Protein AF-A0A929UUH3-F1 (afdb_monomer_lite)

pLDDT: mean 73.48, std 19.22, range [35.75, 92.81]

Sequence (120 aa):
MGSSSTRKPNDISRINKPASPKTNTGLAGGVGGGPNTPPDINNLCPVRFRVKLTRDNLTAGTKLVLDETTRVLTTPSGENVGKVTAQTIRSLELCTKLGVTYPAITVVVNQGICYAEFSQ

Structure (mmCIF, N/CA/C/O backbone):
data_AF-A0A929UUH3-F1
#
_entry.id   AF-A0A929UUH3-F1
#
loop_
_atom_site.group_PDB
_atom_site.id
_atom_site.type_symbol
_atom_site.label_atom_id
_atom_site.label_alt_id
_atom_site.label_comp_id
_atom_site.label_asym_id
_atom_site.label_entity_id
_atom_site.label_seq_id
_atom_site.pdbx_PDB_ins_code
_atom_site.Cartn_x
_atom_site.Cartn_y
_atom_site.Cartn_z
_atom_site.occupancy
_atom_site.B_iso_or_equiv
_atom_site.auth_seq_id
_atom_site.auth_comp_id
_atom_site.auth_asym_id
_atom_site.auth_atom_id
_atom_site.pdbx_PDB_model_num
ATOM 1 N N . MET A 1 1 ? 38.042 -75.992 10.764 1.00 41.03 1 MET A N 1
ATOM 2 C CA . MET A 1 1 ? 39.215 -75.202 10.330 1.00 41.03 1 MET A CA 1
ATOM 3 C C . MET A 1 1 ? 38.667 -74.068 9.466 1.00 41.03 1 MET A C 1
ATOM 5 O O . MET A 1 1 ? 38.249 -74.342 8.360 1.00 41.03 1 MET A O 1
ATOM 9 N N . GLY A 1 2 ? 38.394 -72.849 9.926 1.00 43.81 2 GLY A N 1
ATOM 10 C CA . GLY A 1 2 ? 39.111 -72.036 10.898 1.00 43.81 2 GLY A CA 1
ATOM 11 C C . GLY A 1 2 ? 40.120 -71.156 10.164 1.00 43.81 2 GLY A C 1
ATOM 12 O O . GLY A 1 2 ? 41.266 -71.566 10.047 1.00 43.81 2 GLY A O 1
ATOM 13 N N . SER A 1 3 ? 39.697 -69.990 9.662 1.00 40.81 3 SER A N 1
ATOM 14 C CA . SER A 1 3 ? 40.530 -68.778 9.630 1.00 40.81 3 SER A CA 1
ATOM 15 C C . SER A 1 3 ? 39.712 -67.545 9.254 1.00 40.81 3 SER A C 1
ATOM 17 O O . SER A 1 3 ? 39.141 -67.428 8.174 1.00 40.81 3 SER A O 1
ATOM 19 N N . SER A 1 4 ? 39.674 -66.652 10.234 1.00 48.78 4 SER A N 1
ATOM 20 C CA . SER A 1 4 ? 39.224 -65.272 10.194 1.00 48.78 4 SER A CA 1
ATOM 21 C C . SER A 1 4 ? 40.197 -64.446 9.344 1.00 48.78 4 SER A C 1
ATOM 23 O O . SER A 1 4 ? 41.406 -64.640 9.456 1.00 48.78 4 SER A O 1
ATOM 25 N N . SER A 1 5 ? 39.704 -63.510 8.528 1.00 54.38 5 SER A N 1
ATOM 26 C CA . SER A 1 5 ? 40.541 -62.427 8.001 1.00 54.38 5 SER A CA 1
ATOM 27 C C . SER A 1 5 ? 39.781 -61.103 8.017 1.00 54.38 5 SER A C 1
ATOM 29 O O . SER A 1 5 ? 38.656 -60.965 7.539 1.00 54.38 5 SER A O 1
ATOM 31 N N . THR A 1 6 ? 40.424 -60.162 8.686 1.00 49.25 6 THR A N 1
ATOM 32 C CA . THR A 1 6 ? 39.993 -58.867 9.202 1.00 49.25 6 THR A CA 1
ATOM 33 C C . THR A 1 6 ? 39.620 -57.863 8.109 1.00 49.25 6 THR A C 1
ATOM 35 O O . THR A 1 6 ? 40.460 -57.493 7.288 1.00 49.25 6 THR A O 1
ATOM 38 N N . ARG A 1 7 ? 38.388 -57.333 8.145 1.00 50.16 7 ARG A N 1
ATOM 39 C CA . ARG A 1 7 ? 38.019 -56.113 7.405 1.00 50.16 7 ARG A CA 1
ATOM 40 C C . ARG A 1 7 ? 38.723 -54.909 8.039 1.00 50.16 7 ARG A C 1
A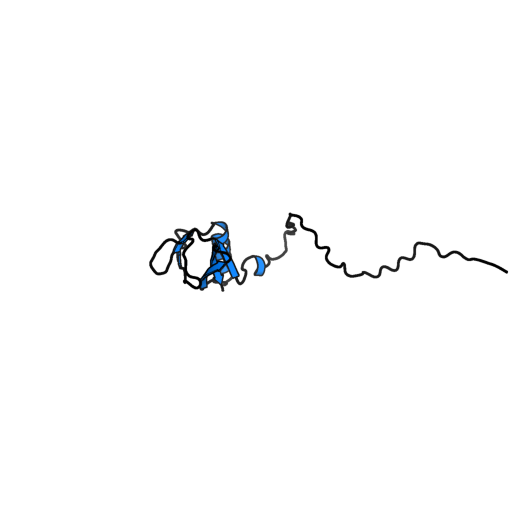TOM 42 O O . ARG A 1 7 ? 38.589 -54.678 9.238 1.00 50.16 7 ARG A O 1
ATOM 49 N N . LYS A 1 8 ? 39.472 -54.148 7.236 1.00 52.06 8 LYS A N 1
ATOM 50 C CA . LYS A 1 8 ? 40.047 -52.858 7.647 1.00 52.06 8 LYS A CA 1
ATOM 51 C C . LYS A 1 8 ? 38.912 -51.849 7.922 1.00 52.06 8 LYS A C 1
ATOM 53 O O . LYS A 1 8 ? 37.952 -51.842 7.154 1.00 52.06 8 LYS A O 1
ATOM 58 N N . PRO A 1 9 ? 38.993 -50.976 8.944 1.00 49.78 9 PRO A N 1
ATOM 59 C CA . PRO A 1 9 ? 37.834 -50.198 9.399 1.00 49.78 9 PRO A CA 1
ATOM 60 C C . PRO A 1 9 ? 37.552 -48.900 8.624 1.00 49.78 9 PRO A C 1
ATOM 62 O O . PRO A 1 9 ? 36.708 -48.131 9.067 1.00 49.78 9 PRO A O 1
ATOM 65 N N . ASN A 1 10 ? 38.250 -48.606 7.519 1.00 52.62 10 ASN A N 1
ATOM 66 C CA . ASN A 1 10 ? 38.318 -47.229 7.005 1.00 52.62 10 ASN A CA 1
ATOM 67 C C . ASN A 1 10 ? 37.924 -47.015 5.539 1.00 52.62 10 ASN A C 1
ATOM 69 O O . ASN A 1 10 ? 38.203 -45.951 4.992 1.00 52.62 10 ASN A O 1
ATOM 73 N N . ASP A 1 11 ? 37.235 -47.967 4.911 1.00 44.88 11 ASP A N 1
ATOM 74 C CA . ASP A 1 11 ? 36.646 -47.743 3.587 1.00 44.88 11 ASP A CA 1
ATOM 75 C C . ASP A 1 11 ? 35.238 -47.146 3.738 1.00 44.88 11 ASP A C 1
ATOM 77 O O . ASP A 1 11 ? 34.213 -47.808 3.576 1.00 44.88 11 ASP A O 1
ATOM 81 N N . ILE A 1 12 ? 35.178 -45.882 4.169 1.00 51.62 12 ILE A N 1
ATOM 82 C CA . ILE A 1 12 ? 33.929 -45.118 4.140 1.00 51.62 12 ILE A CA 1
ATOM 83 C C . ILE A 1 12 ? 33.752 -44.641 2.703 1.00 51.62 12 ILE A C 1
ATOM 85 O O . ILE A 1 12 ? 34.238 -43.577 2.315 1.00 51.62 12 ILE A O 1
ATOM 89 N N . SER A 1 13 ? 33.024 -45.425 1.911 1.00 51.75 13 SER A N 1
ATOM 90 C CA . SER A 1 13 ? 32.440 -44.952 0.661 1.00 51.75 13 SER A CA 1
ATOM 91 C C . SER A 1 13 ? 31.571 -43.731 0.996 1.00 51.75 13 SER A C 1
ATOM 93 O O . SER A 1 13 ? 30.506 -43.864 1.601 1.00 51.75 13 SER A O 1
ATOM 95 N N . ARG A 1 14 ? 32.044 -42.516 0.680 1.00 50.84 14 ARG A N 1
ATOM 96 C CA . ARG A 1 14 ? 31.285 -41.270 0.873 1.00 50.84 14 ARG A CA 1
ATOM 97 C C . ARG A 1 14 ? 30.104 -41.238 -0.096 1.00 50.84 14 ARG A C 1
ATOM 99 O O . ARG A 1 14 ? 30.151 -40.605 -1.145 1.00 50.84 14 ARG A O 1
ATOM 106 N N . ILE A 1 15 ? 29.020 -41.903 0.279 1.00 53.12 15 ILE A N 1
ATOM 107 C CA . ILE A 1 15 ? 27.699 -41.610 -0.260 1.00 53.12 15 ILE A CA 1
ATOM 108 C C . ILE A 1 15 ? 27.278 -40.300 0.408 1.00 53.12 15 ILE A C 1
ATOM 110 O O . ILE A 1 15 ? 26.948 -40.283 1.595 1.00 53.12 15 ILE A O 1
ATOM 114 N N . ASN A 1 16 ? 27.345 -39.188 -0.328 1.00 49.22 16 ASN A N 1
ATOM 115 C CA . ASN A 1 16 ? 26.794 -37.906 0.109 1.00 49.22 16 ASN A CA 1
ATOM 116 C C . ASN A 1 16 ? 25.273 -38.053 0.250 1.00 49.22 16 ASN A C 1
ATOM 118 O O . ASN A 1 16 ? 24.514 -37.815 -0.686 1.00 49.22 16 ASN A O 1
ATOM 122 N N . LYS A 1 17 ? 24.824 -38.487 1.429 1.00 52.03 17 LYS A N 1
ATOM 123 C CA . LYS A 1 17 ? 23.418 -38.453 1.813 1.00 52.03 17 LYS A CA 1
ATOM 124 C C . LYS A 1 17 ? 22.999 -36.978 1.895 1.00 52.03 17 LYS A C 1
ATOM 126 O O . LYS A 1 17 ? 23.653 -36.230 2.625 1.00 52.03 17 LYS A O 1
ATOM 131 N N . PRO A 1 18 ? 21.940 -36.536 1.194 1.00 45.75 18 PRO A N 1
ATOM 132 C CA . PRO A 1 18 ? 21.416 -35.194 1.389 1.00 45.75 18 PRO A CA 1
ATOM 133 C C . PRO A 1 18 ? 20.975 -35.057 2.849 1.00 45.75 18 PRO A C 1
ATOM 135 O O . PRO A 1 18 ? 20.238 -35.895 3.378 1.00 45.75 18 PRO A O 1
ATOM 138 N N . ALA A 1 19 ? 21.503 -34.039 3.524 1.00 51.06 19 ALA A N 1
ATOM 139 C CA . ALA A 1 19 ? 21.178 -33.762 4.909 1.00 51.06 19 ALA A CA 1
ATOM 140 C C . ALA A 1 19 ? 19.693 -33.389 5.006 1.00 51.06 19 ALA A C 1
ATOM 142 O O . ALA A 1 19 ? 19.253 -32.374 4.473 1.00 51.06 19 ALA A O 1
ATOM 143 N N . SER A 1 20 ? 18.920 -34.223 5.694 1.00 50.47 20 SER A N 1
ATOM 144 C CA . SER A 1 20 ? 17.588 -33.875 6.182 1.00 50.47 20 SER A CA 1
ATOM 145 C C . SER A 1 20 ? 17.684 -32.606 7.042 1.00 50.47 20 SER A C 1
ATOM 147 O O . SER A 1 20 ? 18.541 -32.570 7.935 1.00 50.47 20 SER A O 1
ATOM 149 N N . PRO A 1 21 ? 16.846 -31.578 6.816 1.00 43.97 21 PRO A N 1
ATOM 150 C CA . PRO A 1 21 ? 16.924 -30.345 7.583 1.00 43.97 21 PRO A CA 1
ATOM 151 C C . PRO A 1 21 ? 16.560 -30.635 9.041 1.00 43.97 21 PRO A C 1
ATOM 153 O O . PRO A 1 21 ? 15.454 -31.074 9.353 1.00 43.97 21 PRO A O 1
ATOM 156 N N . LYS A 1 22 ? 17.521 -30.411 9.942 1.00 42.38 22 LYS A N 1
ATOM 157 C CA . LYS A 1 22 ? 17.266 -30.358 11.380 1.00 42.38 22 LYS A CA 1
ATOM 158 C C . LYS A 1 22 ? 16.459 -29.098 11.667 1.00 42.38 22 LYS A C 1
ATOM 160 O O . LYS A 1 22 ? 16.984 -27.991 11.592 1.00 42.38 22 LYS A O 1
ATOM 165 N N . THR A 1 23 ? 15.202 -29.281 12.040 1.00 48.19 23 THR A N 1
ATOM 166 C CA . THR A 1 23 ? 14.444 -28.302 12.813 1.00 48.19 23 THR A CA 1
ATOM 167 C C . THR A 1 23 ? 15.174 -28.081 14.133 1.00 48.19 23 THR A C 1
ATOM 169 O O . THR A 1 23 ? 15.254 -29.004 14.935 1.00 48.19 23 THR A O 1
ATOM 172 N N . ASN A 1 24 ? 15.742 -26.891 14.333 1.00 38.97 24 ASN A N 1
ATOM 173 C CA . ASN A 1 24 ? 16.029 -26.326 15.648 1.00 38.97 24 ASN A CA 1
ATOM 174 C C . ASN A 1 24 ? 16.091 -24.799 15.541 1.00 38.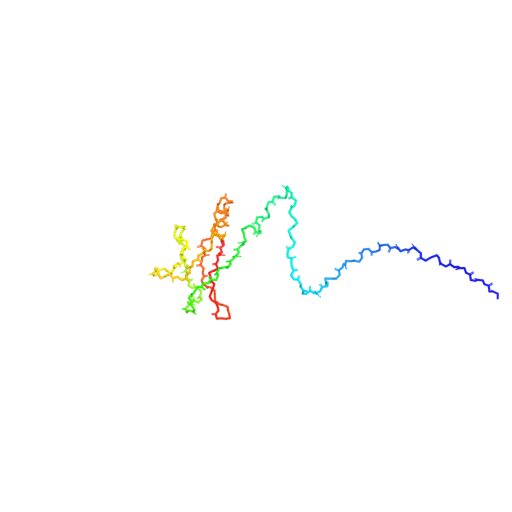97 24 ASN A C 1
ATOM 176 O O . ASN A 1 24 ? 17.003 -24.219 14.960 1.00 38.97 24 ASN A O 1
ATOM 180 N N . THR A 1 25 ? 15.050 -24.198 16.101 1.00 48.72 25 THR A N 1
ATOM 181 C CA . THR A 1 25 ? 14.969 -22.901 16.769 1.00 48.72 25 THR A CA 1
ATOM 182 C C . THR A 1 25 ? 16.331 -22.307 17.145 1.00 48.72 25 THR A C 1
ATOM 184 O O . THR A 1 25 ? 17.071 -22.900 17.926 1.00 48.72 25 THR A O 1
ATOM 187 N N . GLY A 1 26 ? 16.640 -21.108 16.649 1.00 35.94 26 GLY A N 1
ATOM 188 C CA . GLY A 1 26 ? 17.818 -20.365 17.094 1.00 35.94 26 GLY A CA 1
ATOM 189 C C . GLY A 1 26 ? 18.199 -19.226 16.160 1.00 35.94 26 GLY A C 1
ATOM 190 O O . GLY A 1 26 ? 18.648 -19.451 15.045 1.00 35.94 26 GLY A O 1
ATOM 191 N N . LEU A 1 27 ? 17.993 -18.005 16.645 1.00 45.78 27 LEU A N 1
ATOM 192 C CA . LEU A 1 27 ? 18.462 -16.733 16.107 1.00 45.78 27 LEU A CA 1
ATOM 193 C C . LEU A 1 27 ? 19.845 -16.776 15.429 1.00 45.78 27 LEU A C 1
ATOM 195 O O . LEU A 1 27 ? 20.801 -17.256 16.028 1.00 45.78 27 LEU A O 1
ATOM 199 N N . ALA A 1 28 ? 19.918 -16.158 14.243 1.00 41.56 28 ALA A N 1
ATOM 200 C CA . ALA A 1 28 ? 21.013 -15.349 13.673 1.00 41.56 28 ALA A CA 1
ATOM 201 C C . ALA A 1 28 ? 21.082 -15.584 12.154 1.00 41.56 28 ALA A C 1
ATOM 203 O O . ALA A 1 28 ? 21.771 -16.478 11.669 1.00 41.56 28 ALA A O 1
ATOM 204 N N . GLY A 1 29 ? 20.329 -14.783 11.392 1.0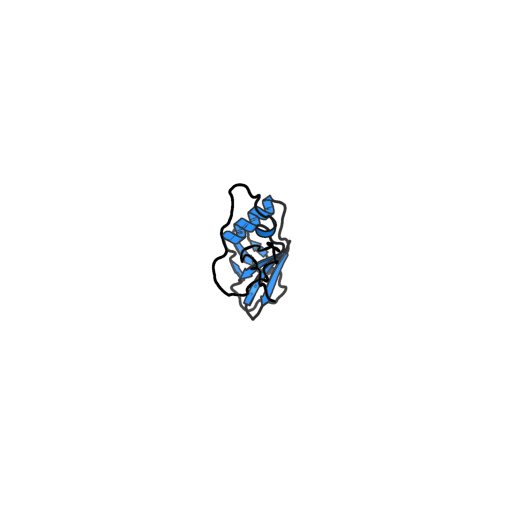0 39.56 29 GLY A N 1
ATOM 205 C CA . GLY A 1 29 ? 20.419 -14.766 9.932 1.00 39.56 29 GLY A CA 1
ATOM 206 C C . GLY A 1 29 ? 21.815 -14.321 9.502 1.00 39.56 29 GLY A C 1
ATOM 207 O O . GLY A 1 29 ? 22.218 -13.191 9.772 1.00 39.56 29 GLY A O 1
ATOM 208 N N . GLY A 1 30 ? 22.552 -15.240 8.881 1.00 35.75 30 GLY A N 1
ATOM 209 C CA . GLY A 1 30 ? 23.921 -15.047 8.430 1.00 35.75 30 GLY A CA 1
ATOM 210 C C . GLY A 1 30 ? 24.049 -13.934 7.395 1.00 35.75 30 GLY A C 1
ATOM 211 O O . GLY A 1 30 ? 23.449 -13.976 6.324 1.00 35.75 30 GLY A O 1
ATOM 212 N N . VAL A 1 31 ? 24.900 -12.964 7.715 1.00 46.09 31 VAL A N 1
ATOM 213 C CA . VAL A 1 31 ? 25.478 -12.021 6.759 1.00 46.09 31 VAL A CA 1
ATOM 214 C C . VAL A 1 31 ? 26.598 -12.762 6.030 1.00 46.09 31 VAL A C 1
ATOM 216 O O . VAL A 1 31 ? 27.717 -12.860 6.521 1.00 46.09 31 VAL A O 1
ATOM 219 N N . GLY A 1 32 ? 26.272 -13.347 4.882 1.00 40.09 32 GLY A N 1
ATOM 220 C CA . GLY A 1 32 ? 27.220 -14.006 3.983 1.00 40.09 32 GLY A CA 1
ATOM 221 C C . GLY A 1 32 ? 27.246 -13.319 2.622 1.00 40.09 32 GLY A C 1
ATOM 222 O O . GLY A 1 32 ? 26.920 -13.944 1.621 1.00 40.09 32 GLY A O 1
ATOM 223 N N . GLY A 1 33 ? 27.558 -12.021 2.589 1.00 36.78 33 GLY A N 1
ATOM 224 C CA . GLY A 1 33 ? 27.696 -11.255 1.350 1.00 36.78 33 GLY A CA 1
ATOM 225 C C . GLY A 1 33 ? 29.160 -11.139 0.941 1.00 36.78 33 GLY A C 1
ATOM 226 O O . GLY A 1 33 ? 29.899 -10.349 1.523 1.00 36.78 33 GLY A O 1
ATOM 227 N N . GLY A 1 34 ? 29.583 -11.918 -0.055 1.00 38.72 34 GLY A N 1
ATOM 228 C CA . GLY A 1 34 ? 30.824 -11.642 -0.777 1.00 38.72 34 GLY A CA 1
ATOM 229 C C . GLY A 1 34 ? 30.690 -10.344 -1.596 1.00 38.72 34 GLY A C 1
ATOM 230 O O . GLY A 1 34 ? 29.586 -10.015 -2.031 1.00 38.72 34 GLY A O 1
ATOM 231 N N . PRO A 1 35 ? 31.784 -9.605 -1.851 1.00 54.38 35 PRO A N 1
ATOM 232 C CA . PRO A 1 35 ? 31.732 -8.250 -2.413 1.00 54.38 35 PRO A CA 1
ATOM 233 C C . PRO A 1 35 ? 31.247 -8.137 -3.874 1.00 54.38 35 PRO A C 1
ATOM 235 O O . PRO A 1 35 ? 31.137 -7.025 -4.371 1.00 54.38 35 PRO A O 1
ATOM 238 N N . ASN A 1 36 ? 30.934 -9.247 -4.559 1.00 50.66 36 ASN A N 1
ATOM 239 C CA . ASN A 1 36 ? 30.630 -9.266 -5.999 1.00 50.66 36 ASN A CA 1
ATOM 240 C C . ASN A 1 36 ? 29.350 -10.028 -6.386 1.00 50.66 36 ASN A C 1
ATOM 242 O O . ASN A 1 36 ? 29.116 -10.259 -7.571 1.00 50.66 36 ASN A O 1
ATOM 246 N N . THR A 1 37 ? 28.516 -10.449 -5.434 1.00 52.12 37 THR A N 1
ATOM 247 C CA . THR A 1 37 ? 27.197 -10.997 -5.788 1.00 52.12 37 THR A CA 1
ATOM 248 C C . THR A 1 37 ? 26.275 -9.843 -6.184 1.00 52.12 37 THR A C 1
ATOM 250 O O . THR A 1 37 ? 26.059 -8.965 -5.342 1.00 52.12 37 THR A O 1
ATOM 253 N N . PRO A 1 38 ? 25.740 -9.804 -7.425 1.00 57.94 38 PRO A N 1
ATOM 254 C CA . PRO A 1 38 ? 24.722 -8.826 -7.780 1.00 57.94 38 PRO A CA 1
ATOM 255 C C . PRO A 1 38 ? 23.589 -8.946 -6.762 1.00 57.94 38 PRO A C 1
ATOM 257 O O . PRO A 1 38 ? 23.240 -10.066 -6.369 1.00 57.94 38 PRO A O 1
ATOM 260 N N . PRO A 1 39 ? 23.072 -7.818 -6.259 1.00 58.03 39 PRO A N 1
ATOM 261 C CA . PRO A 1 39 ? 22.097 -7.872 -5.198 1.00 58.03 39 PRO A CA 1
ATOM 262 C C . PRO A 1 39 ? 20.877 -8.632 -5.711 1.00 58.03 39 PRO A C 1
ATOM 264 O O . PRO A 1 39 ? 20.384 -8.363 -6.806 1.00 58.03 39 PRO A O 1
ATOM 267 N N . ASP A 1 40 ? 20.431 -9.617 -4.940 1.00 67.62 40 ASP A N 1
ATOM 268 C CA . ASP A 1 40 ? 19.273 -10.418 -5.304 1.00 67.62 40 ASP A CA 1
ATOM 269 C C . ASP A 1 40 ? 18.049 -9.500 -5.358 1.00 67.62 40 ASP A C 1
ATOM 271 O O . ASP A 1 40 ? 17.525 -9.067 -4.329 1.00 67.62 40 ASP A O 1
ATOM 275 N N . ILE A 1 41 ? 17.633 -9.156 -6.579 1.00 64.69 41 ILE A N 1
ATOM 276 C CA . ILE A 1 41 ? 16.541 -8.217 -6.844 1.00 64.69 41 ILE A CA 1
ATOM 277 C C . ILE A 1 41 ? 15.253 -8.709 -6.180 1.00 64.69 41 ILE A C 1
ATOM 279 O O . ILE A 1 41 ? 14.476 -7.885 -5.719 1.00 64.69 41 ILE A O 1
ATOM 283 N N . ASN A 1 42 ? 15.056 -10.023 -6.027 1.00 65.12 42 ASN A N 1
ATOM 284 C CA . ASN A 1 42 ? 13.876 -10.568 -5.349 1.00 65.12 42 ASN A CA 1
ATOM 285 C C . ASN A 1 42 ? 13.891 -10.301 -3.838 1.00 65.12 42 ASN A C 1
ATOM 287 O O . ASN A 1 42 ? 12.835 -10.181 -3.221 1.00 65.12 42 ASN A O 1
ATOM 291 N N . ASN A 1 43 ? 15.080 -10.189 -3.242 1.00 69.94 43 ASN A N 1
ATOM 292 C CA . ASN A 1 43 ? 15.249 -9.806 -1.843 1.00 69.94 43 ASN A CA 1
ATOM 293 C C . ASN A 1 43 ? 15.225 -8.282 -1.652 1.00 69.94 43 ASN A C 1
ATOM 295 O O . ASN A 1 43 ? 14.795 -7.804 -0.604 1.00 69.94 43 ASN A O 1
ATOM 299 N N . LEU A 1 44 ? 15.669 -7.510 -2.649 1.00 76.00 44 LEU A N 1
ATOM 300 C CA . LEU A 1 44 ? 15.598 -6.045 -2.619 1.00 76.00 44 LEU A CA 1
ATOM 301 C C . LEU A 1 44 ? 14.187 -5.510 -2.890 1.00 76.00 44 LEU A C 1
ATOM 303 O O . LEU A 1 44 ? 13.747 -4.570 -2.230 1.00 76.00 44 LEU A O 1
ATOM 307 N N . CYS A 1 45 ? 13.511 -6.108 -3.868 1.00 84.50 45 CYS A N 1
ATOM 308 C CA . CYS A 1 45 ? 12.225 -5.709 -4.424 1.00 84.50 45 CYS A CA 1
ATOM 309 C C . CYS A 1 45 ? 11.270 -6.901 -4.423 1.00 84.50 45 CYS A C 1
ATOM 311 O O . CYS A 1 45 ? 10.960 -7.461 -5.477 1.00 84.50 45 CYS A O 1
ATOM 313 N N . PRO A 1 46 ? 10.842 -7.340 -3.231 1.00 83.56 46 PRO A N 1
ATOM 314 C CA . PRO A 1 46 ? 9.936 -8.466 -3.118 1.00 83.56 46 PRO A CA 1
ATOM 315 C C . PRO A 1 46 ? 8.581 -8.120 -3.734 1.00 83.56 46 PRO A C 1
ATOM 317 O O . PRO A 1 46 ? 8.059 -7.033 -3.518 1.00 83.56 46 PRO A O 1
ATOM 320 N N . VAL A 1 47 ? 7.956 -9.093 -4.404 1.00 85.31 47 VAL A N 1
ATOM 321 C CA . VAL A 1 47 ? 6.622 -8.947 -5.025 1.00 85.31 47 VAL A CA 1
ATOM 322 C C . VAL A 1 47 ? 5.589 -8.385 -4.045 1.00 85.31 47 VAL A C 1
ATOM 324 O O . VAL A 1 47 ? 4.691 -7.644 -4.445 1.00 85.31 47 VAL A O 1
ATOM 327 N N . ARG A 1 48 ? 5.710 -8.747 -2.759 1.00 86.75 48 ARG A N 1
ATOM 328 C CA . ARG A 1 48 ? 4.903 -8.191 -1.674 1.00 86.75 48 ARG A CA 1
ATOM 329 C C . ARG A 1 48 ? 5.731 -7.967 -0.426 1.00 86.75 48 ARG A C 1
ATOM 331 O O . ARG A 1 48 ? 6.505 -8.834 -0.024 1.00 86.75 48 ARG A O 1
ATOM 338 N N . PHE A 1 49 ? 5.486 -6.854 0.250 1.00 87.62 49 PHE A N 1
ATOM 339 C CA . PHE A 1 49 ? 5.994 -6.630 1.599 1.00 87.62 49 PHE A CA 1
ATOM 340 C C . PHE A 1 49 ? 4.986 -5.853 2.444 1.00 87.62 49 PHE A C 1
ATOM 342 O O . PHE A 1 49 ? 4.076 -5.203 1.927 1.00 87.62 49 PHE A O 1
ATOM 349 N N . ARG A 1 50 ? 5.127 -5.958 3.769 1.00 89.88 50 ARG A N 1
ATOM 350 C CA . ARG A 1 50 ? 4.157 -5.428 4.733 1.00 89.88 50 ARG A CA 1
ATOM 351 C C . ARG A 1 50 ? 4.790 -4.425 5.679 1.00 89.88 50 ARG A C 1
ATOM 353 O O . ARG A 1 50 ? 5.886 -4.647 6.188 1.00 89.88 50 ARG A O 1
ATOM 360 N N . VAL A 1 51 ? 4.047 -3.366 5.976 1.00 89.19 51 VAL A N 1
ATOM 361 C CA . VAL A 1 51 ? 4.385 -2.372 6.999 1.00 89.19 51 VAL A CA 1
ATOM 362 C C . VAL A 1 51 ? 3.270 -2.349 8.032 1.00 89.19 51 VAL A C 1
ATOM 364 O O . VAL A 1 51 ?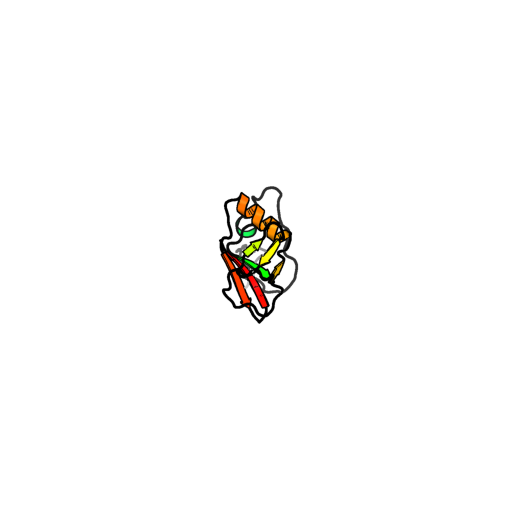 2.099 -2.269 7.676 1.00 89.19 51 VAL A O 1
ATOM 367 N N . LYS A 1 52 ? 3.610 -2.443 9.317 1.00 89.31 52 LYS A N 1
ATOM 368 C CA . LYS A 1 52 ? 2.616 -2.398 10.395 1.00 89.31 52 LYS A CA 1
ATOM 369 C C . LYS A 1 52 ? 1.972 -1.008 10.470 1.00 89.31 52 LYS A C 1
ATOM 371 O O . LYS A 1 52 ? 2.678 -0.003 10.422 1.00 89.31 52 LYS A O 1
ATOM 376 N N . LEU A 1 53 ? 0.650 -0.964 10.603 1.00 89.44 53 LEU A N 1
ATOM 377 C CA . LEU A 1 53 ? -0.124 0.267 10.768 1.00 89.44 53 LEU A CA 1
ATOM 378 C C . LEU A 1 53 ? -0.363 0.562 12.251 1.00 89.44 53 LEU A C 1
ATOM 380 O O . LEU A 1 53 ? -0.284 -0.330 13.094 1.00 89.44 53 LEU A O 1
ATOM 384 N N . THR A 1 54 ? -0.637 1.826 12.568 1.00 84.56 54 THR A N 1
ATOM 385 C CA . THR A 1 54 ? -0.858 2.286 13.950 1.00 84.56 54 THR A CA 1
ATOM 386 C C . THR A 1 54 ? -2.332 2.361 14.332 1.00 84.56 54 THR A C 1
ATOM 388 O O . THR A 1 54 ? -2.638 2.655 15.480 1.00 84.56 54 THR A O 1
ATOM 391 N N . ARG A 1 55 ? -3.251 2.152 13.383 1.00 77.88 55 ARG A N 1
ATOM 392 C CA . ARG A 1 55 ? -4.694 2.269 13.607 1.00 77.88 55 ARG A CA 1
ATOM 393 C C . ARG A 1 55 ? -5.352 0.894 13.605 1.00 77.88 55 ARG A C 1
ATOM 395 O O . ARG A 1 55 ? -5.293 0.189 12.602 1.00 77.88 55 ARG A O 1
ATOM 402 N N . ASP A 1 56 ? -6.024 0.568 14.705 1.00 67.69 56 ASP A N 1
ATOM 403 C CA . ASP A 1 56 ? -6.538 -0.785 14.966 1.00 67.69 56 ASP A CA 1
ATOM 404 C C . ASP A 1 56 ? -7.901 -1.091 14.314 1.00 67.69 56 ASP A C 1
ATOM 406 O O . ASP A 1 56 ? -8.338 -2.234 14.314 1.00 67.69 56 ASP A O 1
ATOM 410 N N . ASN A 1 57 ? -8.550 -0.105 13.683 1.00 71.81 57 ASN A N 1
ATOM 411 C CA . ASN A 1 57 ? -9.909 -0.242 13.132 1.00 71.81 57 ASN A CA 1
ATOM 412 C C . ASN A 1 57 ? -9.992 0.015 11.621 1.00 71.81 57 ASN A C 1
ATOM 414 O O . ASN A 1 57 ? -10.941 0.636 11.143 1.00 71.81 57 ASN A O 1
ATOM 418 N N . LEU A 1 58 ? -8.984 -0.400 10.856 1.00 83.88 58 LEU A N 1
ATOM 419 C CA . LEU A 1 58 ? -9.046 -0.295 9.399 1.00 83.88 58 LEU A CA 1
ATOM 420 C C . LEU A 1 58 ? -9.704 -1.529 8.793 1.00 83.88 58 LEU A C 1
ATOM 422 O O . LEU A 1 58 ? -9.380 -2.664 9.134 1.00 83.88 58 LEU A O 1
ATOM 426 N N . THR A 1 59 ? -10.598 -1.301 7.836 1.00 87.94 59 THR A N 1
ATOM 427 C CA . THR A 1 59 ? -11.227 -2.382 7.082 1.00 87.94 59 THR A CA 1
ATOM 428 C C . THR A 1 59 ? -10.203 -3.021 6.147 1.00 87.94 59 THR A C 1
ATOM 430 O O . THR A 1 59 ? -9.523 -2.323 5.386 1.00 87.94 59 THR A O 1
ATOM 433 N N . ALA A 1 60 ? -10.098 -4.350 6.171 1.00 89.75 60 ALA A N 1
ATOM 434 C CA . ALA A 1 60 ? -9.279 -5.088 5.214 1.00 89.75 60 ALA A CA 1
ATOM 435 C C . ALA A 1 60 ? -9.685 -4.748 3.766 1.00 89.75 60 ALA A C 1
ATOM 437 O O . ALA A 1 60 ? -10.862 -4.567 3.464 1.00 89.75 60 ALA A O 1
ATOM 438 N N . GLY A 1 61 ? -8.705 -4.641 2.872 1.00 89.50 61 GLY A N 1
ATOM 439 C CA . GLY A 1 61 ? -8.905 -4.250 1.476 1.00 89.50 61 GLY A CA 1
ATOM 440 C C . GLY A 1 61 ? -9.006 -2.740 1.239 1.00 89.50 61 GLY A C 1
ATOM 441 O O . GLY A 1 61 ? -9.038 -2.320 0.083 1.00 89.50 61 GLY A O 1
ATOM 442 N N . THR A 1 62 ? -9.004 -1.909 2.288 1.00 90.88 62 THR A N 1
ATOM 443 C CA . THR A 1 62 ? -8.947 -0.447 2.126 1.00 90.88 62 THR A CA 1
ATOM 444 C C . THR A 1 62 ? -7.684 -0.066 1.360 1.00 90.88 62 THR A C 1
ATOM 446 O O . THR A 1 62 ? -6.582 -0.453 1.749 1.00 90.88 62 THR A O 1
ATOM 449 N N . LYS A 1 63 ? -7.831 0.688 0.268 1.00 92.81 63 LYS A N 1
ATOM 450 C CA . LYS A 1 63 ? -6.692 1.229 -0.482 1.00 92.81 63 LYS A CA 1
ATOM 451 C C . LYS A 1 63 ? -6.069 2.378 0.296 1.00 92.81 63 LYS A C 1
ATOM 453 O O . LYS A 1 63 ? -6.802 3.204 0.829 1.00 92.81 63 LYS A O 1
ATOM 458 N N . LEU A 1 64 ? -4.747 2.436 0.347 1.00 91.62 64 LEU A N 1
ATOM 459 C CA . LEU A 1 64 ? -4.006 3.513 0.993 1.00 91.62 64 LEU A CA 1
ATOM 460 C C . LEU A 1 64 ? -3.205 4.303 -0.036 1.00 91.62 64 LEU A C 1
ATOM 462 O O . LEU A 1 64 ? -2.899 3.808 -1.120 1.00 91.62 64 LEU A O 1
ATOM 466 N N . VAL A 1 65 ? -2.847 5.523 0.340 1.00 91.12 65 VAL A N 1
ATOM 467 C CA . VAL A 1 65 ? -1.954 6.394 -0.418 1.00 91.12 65 VAL A CA 1
ATOM 468 C C . VAL A 1 65 ? -0.715 6.641 0.431 1.00 91.12 65 VAL A C 1
ATOM 470 O O . VAL A 1 65 ? -0.824 6.919 1.624 1.00 91.12 65 VAL A O 1
ATOM 473 N N . LEU A 1 66 ? 0.464 6.503 -0.171 1.00 91.00 66 LEU A N 1
ATOM 474 C CA . LEU A 1 66 ? 1.720 6.907 0.447 1.00 91.00 66 LEU A CA 1
ATOM 475 C C . LEU A 1 66 ? 2.070 8.310 -0.037 1.00 91.00 66 LEU A C 1
ATOM 477 O O . LEU A 1 66 ? 2.270 8.522 -1.228 1.00 91.00 66 LEU A O 1
ATOM 481 N N . ASP A 1 67 ? 2.184 9.250 0.891 1.00 88.38 67 ASP A N 1
ATOM 482 C CA . ASP A 1 67 ? 2.830 10.527 0.615 1.00 88.38 67 ASP A CA 1
ATOM 483 C C . ASP A 1 67 ? 4.349 10.334 0.720 1.00 88.38 67 ASP A C 1
ATOM 485 O O . ASP A 1 67 ? 4.885 10.100 1.806 1.00 88.38 67 ASP A O 1
ATOM 489 N N . GLU A 1 68 ? 5.053 10.408 -0.409 1.00 82.38 68 GLU A N 1
ATOM 490 C CA . GLU A 1 68 ? 6.509 10.221 -0.473 1.00 82.38 68 GLU A CA 1
ATOM 491 C C . GLU A 1 68 ? 7.284 11.313 0.282 1.00 82.38 68 GLU A C 1
ATOM 493 O O . GLU A 1 68 ? 8.371 11.057 0.809 1.00 82.38 68 GLU A O 1
ATOM 498 N N . THR A 1 69 ? 6.705 12.512 0.408 1.00 85.56 69 THR A N 1
ATOM 499 C CA . THR A 1 69 ? 7.332 13.658 1.079 1.00 85.56 69 THR A CA 1
ATOM 500 C C . THR A 1 69 ? 7.270 13.487 2.590 1.00 85.56 69 THR A C 1
ATOM 502 O O . THR A 1 69 ? 8.283 13.576 3.288 1.00 85.56 69 THR A O 1
ATOM 505 N N . THR A 1 70 ? 6.076 13.213 3.116 1.00 87.50 70 THR A N 1
ATOM 506 C CA . THR A 1 70 ? 5.859 13.088 4.567 1.00 87.50 70 THR A CA 1
ATOM 507 C C . THR A 1 70 ? 6.108 11.668 5.086 1.00 87.50 70 THR A C 1
ATOM 509 O O . THR A 1 70 ? 6.315 11.468 6.290 1.00 87.50 70 THR A O 1
ATOM 512 N N . ARG A 1 71 ? 6.169 10.681 4.179 1.00 89.25 71 ARG A N 1
ATOM 513 C CA . ARG A 1 71 ? 6.292 9.233 4.438 1.00 89.25 71 ARG A CA 1
ATOM 514 C C . ARG A 1 71 ? 5.115 8.675 5.232 1.00 89.25 71 ARG A C 1
ATOM 516 O O . ARG A 1 71 ? 5.259 7.689 5.961 1.00 89.25 71 ARG A O 1
ATOM 523 N N . VAL A 1 72 ? 3.967 9.335 5.139 1.00 90.75 72 VAL A N 1
ATOM 524 C CA . VAL A 1 72 ? 2.743 8.970 5.848 1.00 90.75 72 VAL A CA 1
ATOM 525 C C . VAL A 1 72 ? 1.837 8.194 4.904 1.00 90.75 72 VAL A C 1
ATOM 527 O O . VAL A 1 72 ? 1.676 8.547 3.739 1.00 90.75 72 VAL A O 1
ATOM 530 N N . LEU A 1 73 ? 1.259 7.117 5.426 1.00 91.12 73 LEU A N 1
ATOM 531 C CA . LEU A 1 73 ? 0.168 6.407 4.784 1.00 91.12 73 LEU A CA 1
ATOM 532 C C . LEU A 1 73 ? -1.146 7.052 5.204 1.00 91.12 73 LEU A C 1
ATOM 534 O O . LEU A 1 73 ? -1.416 7.198 6.402 1.00 91.12 73 LEU A O 1
ATOM 538 N N . THR A 1 74 ? -1.962 7.386 4.215 1.00 91.75 74 THR A N 1
ATOM 539 C CA . THR A 1 74 ? -3.291 7.958 4.399 1.00 91.75 74 THR A CA 1
ATOM 540 C C . THR A 1 74 ? -4.361 7.104 3.730 1.00 91.75 74 THR A C 1
ATOM 542 O O . THR A 1 74 ? -4.102 6.363 2.779 1.00 91.75 74 THR A O 1
ATOM 545 N N . THR A 1 75 ? -5.587 7.172 4.244 1.00 89.19 75 THR A N 1
ATOM 546 C CA . THR A 1 75 ? -6.764 6.689 3.513 1.00 89.19 75 THR A CA 1
ATOM 547 C C . THR A 1 75 ? -7.068 7.621 2.332 1.00 89.19 75 THR A C 1
ATOM 549 O O . THR A 1 75 ? -6.616 8.768 2.317 1.00 89.19 75 THR A O 1
ATOM 552 N N . PRO A 1 76 ? -7.916 7.211 1.370 1.00 86.25 76 PRO A N 1
ATOM 553 C CA . PRO A 1 76 ? -8.358 8.090 0.287 1.00 86.25 76 PRO A CA 1
ATOM 554 C C . PRO A 1 76 ? -9.164 9.297 0.794 1.00 86.25 76 PRO A C 1
ATOM 556 O O . PRO A 1 76 ? -9.282 10.295 0.095 1.00 86.25 76 PRO A O 1
ATOM 559 N N . SER A 1 77 ? -9.703 9.216 2.017 1.00 86.50 77 SER A N 1
ATOM 560 C CA . SER A 1 77 ? -10.355 10.325 2.721 1.00 86.50 77 SER A CA 1
ATOM 561 C C . SER A 1 77 ? -9.377 11.278 3.427 1.00 86.50 77 SER A C 1
ATOM 563 O O . SER A 1 77 ? -9.818 12.257 4.018 1.00 86.50 77 SER A O 1
ATOM 565 N N . GLY A 1 78 ? -8.066 11.013 3.371 1.00 86.12 78 GLY A N 1
ATOM 566 C CA . GLY A 1 78 ? -7.022 11.857 3.958 1.00 86.12 78 GLY A CA 1
ATOM 567 C C . GLY A 1 78 ? -6.698 11.558 5.423 1.00 86.12 78 GLY A C 1
ATOM 568 O O . GLY A 1 78 ? -5.980 12.326 6.059 1.00 86.12 78 GLY A O 1
ATOM 569 N N . GLU A 1 79 ? -7.197 10.457 5.988 1.00 88.81 79 GLU A N 1
ATOM 570 C CA . GLU A 1 79 ? -6.904 10.109 7.378 1.00 88.81 79 GLU A CA 1
ATOM 571 C C . GLU A 1 79 ? -5.538 9.435 7.501 1.00 88.81 79 GLU A C 1
ATOM 573 O O . GLU A 1 79 ? -5.263 8.447 6.822 1.00 88.81 79 GLU A O 1
ATOM 578 N N . ASN A 1 80 ? -4.705 9.909 8.426 1.00 90.62 80 ASN A N 1
ATOM 579 C CA . ASN A 1 80 ? -3.411 9.297 8.719 1.00 90.62 80 ASN A CA 1
ATOM 580 C C . ASN A 1 80 ? -3.597 7.920 9.376 1.00 90.62 80 ASN A C 1
ATOM 582 O O . ASN A 1 80 ? -4.253 7.798 10.414 1.00 90.62 80 ASN A O 1
ATOM 586 N N . VAL A 1 81 ? -2.989 6.883 8.798 1.00 90.00 81 VAL A N 1
ATOM 587 C CA . VAL A 1 81 ? -3.103 5.493 9.284 1.00 90.00 81 VAL A CA 1
ATOM 588 C C . VAL A 1 81 ? -1.789 4.888 9.763 1.00 90.00 81 VAL A C 1
ATOM 590 O O . VAL A 1 81 ? -1.786 3.863 10.448 1.00 90.00 81 VAL A O 1
ATOM 593 N N . GLY A 1 82 ? -0.669 5.517 9.422 1.00 88.94 82 GLY A N 1
ATOM 594 C CA . GLY A 1 82 ? 0.646 5.096 9.877 1.00 88.94 82 GLY A CA 1
ATOM 595 C C . GLY A 1 82 ? 1.762 5.829 9.153 1.00 88.94 82 GLY A C 1
ATOM 596 O O . GLY A 1 82 ? 1.536 6.520 8.164 1.00 88.94 82 GLY A O 1
ATOM 597 N N . LYS A 1 83 ? 2.986 5.663 9.647 1.00 88.81 83 LYS A N 1
ATOM 598 C CA . LYS A 1 83 ? 4.189 6.213 9.024 1.00 88.81 83 LYS A CA 1
ATOM 599 C C . LYS A 1 83 ? 5.083 5.081 8.547 1.00 88.81 83 LYS A C 1
ATOM 601 O O . LYS A 1 83 ? 5.335 4.129 9.284 1.00 88.81 83 LYS A O 1
ATOM 606 N N . VAL A 1 84 ? 5.579 5.201 7.325 1.00 88.19 84 VAL A N 1
ATOM 607 C CA . VAL A 1 84 ? 6.503 4.239 6.733 1.00 88.19 84 VAL A CA 1
ATOM 608 C C . VAL A 1 84 ? 7.920 4.525 7.226 1.00 88.19 84 VAL A C 1
ATOM 610 O O . VAL A 1 84 ? 8.342 5.678 7.356 1.00 88.19 84 VAL A O 1
ATOM 613 N N . THR A 1 85 ? 8.673 3.469 7.535 1.00 87.94 85 THR A N 1
ATOM 614 C CA . THR A 1 85 ? 10.057 3.620 7.997 1.00 87.94 85 THR A CA 1
ATOM 615 C C . THR A 1 85 ? 10.957 4.148 6.880 1.00 87.94 85 THR A C 1
ATOM 617 O O . THR A 1 85 ? 10.737 3.881 5.699 1.00 87.94 85 THR A O 1
ATOM 620 N N . ALA A 1 86 ? 12.030 4.853 7.246 1.00 87.69 86 ALA A N 1
ATOM 621 C CA . ALA A 1 86 ? 13.014 5.328 6.272 1.00 87.69 86 ALA A CA 1
ATOM 622 C C . ALA A 1 86 ? 13.659 4.179 5.473 1.00 87.69 86 ALA A C 1
ATOM 624 O O . ALA A 1 86 ? 14.017 4.371 4.315 1.00 87.69 86 ALA A O 1
ATOM 625 N N . GLN A 1 87 ? 13.790 2.992 6.075 1.00 85.81 87 GLN A N 1
ATOM 626 C CA . GLN A 1 87 ? 14.312 1.809 5.396 1.00 85.81 87 GLN A CA 1
ATOM 627 C C . GLN A 1 87 ? 13.378 1.361 4.270 1.00 85.81 87 GLN A C 1
ATOM 629 O O . GLN A 1 87 ? 13.832 1.177 3.147 1.00 85.81 87 GLN A O 1
ATOM 634 N N . THR A 1 88 ? 12.078 1.252 4.547 1.00 86.62 88 THR A N 1
ATOM 635 C CA . THR A 1 88 ? 11.082 0.875 3.540 1.00 86.62 88 THR A CA 1
ATOM 636 C C . THR A 1 88 ? 11.026 1.879 2.387 1.00 86.62 88 THR A C 1
ATOM 638 O O . THR A 1 88 ? 10.948 1.468 1.236 1.00 86.62 88 THR A O 1
ATOM 641 N N . ILE A 1 89 ? 11.126 3.183 2.673 1.00 88.44 89 ILE A N 1
ATOM 642 C CA . ILE A 1 89 ? 11.178 4.222 1.629 1.00 88.44 89 ILE A CA 1
ATOM 643 C C . ILE A 1 89 ? 12.417 4.060 0.747 1.00 88.44 89 ILE A C 1
ATOM 645 O O . ILE A 1 89 ? 12.297 4.069 -0.471 1.00 88.44 89 ILE A O 1
ATOM 649 N N . ARG A 1 90 ? 13.596 3.829 1.337 1.00 88.19 90 ARG A N 1
ATOM 650 C CA . ARG A 1 90 ? 14.815 3.564 0.556 1.00 88.19 90 ARG A CA 1
ATOM 651 C C . ARG A 1 90 ? 14.671 2.325 -0.325 1.00 88.19 90 ARG A C 1
ATOM 653 O O . ARG A 1 90 ? 15.128 2.345 -1.461 1.00 88.19 90 ARG A O 1
ATOM 660 N N . SER A 1 91 ? 14.042 1.264 0.180 1.00 86.44 91 SER A N 1
ATOM 661 C CA . SER A 1 91 ? 13.743 0.075 -0.623 1.00 86.44 91 SER A CA 1
ATOM 662 C C . SER A 1 91 ? 12.815 0.411 -1.790 1.00 86.44 91 SER A C 1
ATOM 664 O O . SER A 1 91 ? 13.138 0.064 -2.918 1.00 86.44 91 SER A O 1
ATOM 666 N N . LEU A 1 92 ? 11.724 1.147 -1.552 1.00 87.69 92 LEU A N 1
ATOM 667 C CA . LEU A 1 92 ? 10.815 1.608 -2.606 1.00 87.69 92 LEU A CA 1
ATOM 668 C C . LEU A 1 92 ? 11.548 2.439 -3.670 1.00 87.69 92 LEU A C 1
ATOM 670 O O . LEU A 1 92 ? 11.447 2.130 -4.851 1.00 87.69 92 LEU A O 1
ATOM 674 N N . GLU A 1 93 ? 12.350 3.425 -3.264 1.00 88.75 93 GLU A N 1
ATOM 675 C CA . GLU A 1 93 ? 13.145 4.263 -4.173 1.00 88.75 93 GLU A CA 1
ATOM 676 C C . GLU A 1 93 ? 14.142 3.443 -5.009 1.00 88.75 93 GLU A C 1
ATOM 678 O O . GLU A 1 93 ? 14.308 3.690 -6.206 1.00 88.75 93 GLU A O 1
ATOM 683 N N . LEU A 1 94 ? 14.819 2.466 -4.394 1.00 89.00 94 LEU A N 1
ATOM 684 C CA . LEU A 1 94 ? 15.726 1.556 -5.097 1.00 89.00 94 LEU A CA 1
ATOM 685 C C . LEU A 1 94 ? 14.970 0.703 -6.117 1.00 89.00 94 LEU A C 1
ATOM 687 O O . LEU A 1 94 ? 15.428 0.568 -7.248 1.00 89.00 94 LEU A O 1
ATOM 691 N N . CYS A 1 95 ? 13.803 0.180 -5.749 1.00 87.31 95 CYS A N 1
ATOM 692 C CA . CYS A 1 95 ? 12.972 -0.610 -6.647 1.00 87.31 95 CYS A CA 1
ATOM 693 C C . CYS A 1 95 ? 12.462 0.202 -7.833 1.00 87.31 95 CYS A C 1
ATOM 695 O O . CYS A 1 95 ? 12.581 -0.257 -8.968 1.00 87.31 95 CYS A O 1
ATOM 697 N N . THR A 1 96 ? 12.021 1.440 -7.602 1.00 87.25 96 THR A N 1
ATOM 698 C CA . THR A 1 96 ? 11.599 2.349 -8.674 1.00 87.25 96 THR A CA 1
ATOM 699 C C . THR A 1 96 ? 12.738 2.614 -9.660 1.00 87.25 96 THR A C 1
ATOM 701 O O . THR A 1 96 ? 12.522 2.577 -10.870 1.00 87.25 96 THR A O 1
ATOM 704 N N . LYS A 1 97 ? 13.978 2.793 -9.178 1.00 88.12 97 LYS A N 1
ATOM 705 C CA . LYS A 1 97 ? 15.166 2.945 -10.046 1.00 88.12 97 LYS A CA 1
ATOM 706 C C . LYS A 1 97 ? 15.472 1.702 -10.884 1.00 88.12 97 LYS A C 1
ATOM 708 O O . LYS A 1 97 ? 16.060 1.829 -11.953 1.00 88.12 97 LYS A O 1
ATOM 713 N N . LEU A 1 98 ? 15.082 0.521 -10.410 1.00 85.69 98 LEU A N 1
ATOM 714 C CA . LEU A 1 98 ? 15.211 -0.750 -11.125 1.00 85.69 98 LEU A CA 1
ATOM 715 C C . LEU A 1 98 ? 14.004 -1.050 -12.036 1.00 85.69 98 LEU A C 1
ATOM 717 O O . LEU A 1 98 ? 13.959 -2.113 -12.648 1.00 85.69 98 LEU A O 1
ATOM 721 N N . GLY A 1 99 ? 13.035 -0.133 -12.141 1.00 84.94 99 GLY A N 1
ATOM 722 C CA . GLY A 1 99 ? 11.831 -0.295 -12.962 1.00 84.94 99 GLY A CA 1
ATOM 723 C C . GLY A 1 99 ? 10.695 -1.067 -12.284 1.00 84.94 99 GLY A C 1
ATOM 724 O O . GLY A 1 99 ? 9.706 -1.395 -12.937 1.00 84.94 99 GLY A O 1
ATOM 725 N N . VAL A 1 100 ? 10.807 -1.352 -10.985 1.00 86.00 100 VAL A N 1
ATOM 726 C CA . VAL A 1 100 ? 9.758 -1.996 -10.185 1.00 86.00 100 VAL A CA 1
ATOM 727 C C . VAL A 1 100 ? 8.959 -0.922 -9.458 1.00 86.00 100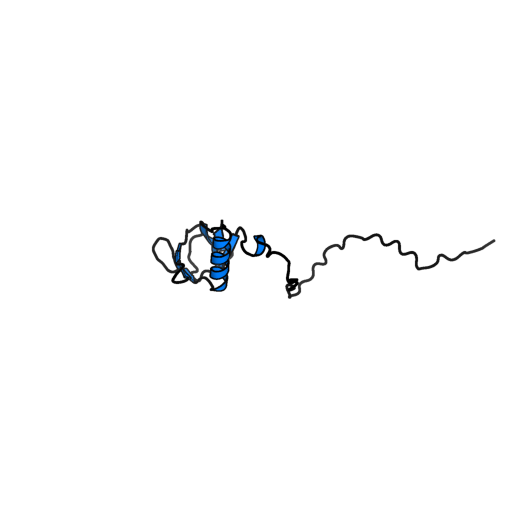 VAL A C 1
ATOM 729 O O . VAL A 1 100 ? 9.513 -0.127 -8.706 1.00 86.00 100 VAL A O 1
ATOM 732 N N . THR A 1 101 ? 7.644 -0.914 -9.648 1.00 86.75 101 THR A N 1
ATOM 733 C CA . THR A 1 101 ? 6.733 0.010 -8.959 1.00 86.75 101 THR A CA 1
ATOM 734 C C . THR A 1 101 ? 5.745 -0.779 -8.116 1.00 86.75 101 THR A C 1
ATOM 736 O O . THR A 1 101 ? 5.481 -1.937 -8.416 1.00 86.75 101 THR A O 1
ATOM 739 N N . TYR A 1 102 ? 5.217 -0.169 -7.056 1.00 87.12 102 TYR A N 1
ATOM 740 C CA . TYR A 1 102 ? 4.225 -0.790 -6.174 1.00 87.12 102 TYR A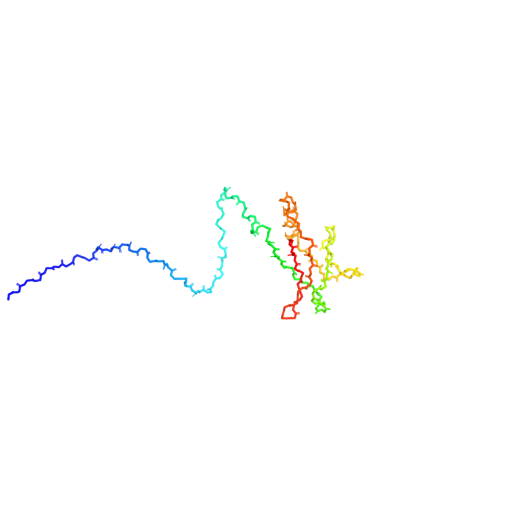 CA 1
ATOM 741 C C . TYR A 1 102 ? 2.914 -0.001 -6.253 1.00 87.12 102 TYR A C 1
ATOM 743 O O . TYR A 1 102 ? 2.646 0.831 -5.382 1.00 87.12 102 TYR A O 1
ATOM 751 N N . PRO A 1 103 ? 2.114 -0.189 -7.319 1.00 84.38 103 PRO A N 1
ATOM 752 C CA . PRO A 1 103 ? 0.903 0.593 -7.556 1.00 84.38 103 PRO A CA 1
ATOM 753 C C . PRO A 1 103 ? -0.217 0.275 -6.560 1.00 84.38 103 PRO A C 1
ATOM 755 O O . PRO A 1 103 ? -1.134 1.077 -6.380 1.00 84.38 103 PRO A O 1
ATOM 758 N N . ALA A 1 104 ? -0.174 -0.898 -5.925 1.00 86.06 104 ALA A N 1
ATOM 759 C CA . ALA A 1 104 ? -1.193 -1.335 -4.987 1.00 86.06 104 ALA A CA 1
ATOM 760 C C . ALA A 1 104 ? -0.669 -1.277 -3.550 1.00 86.06 104 ALA A C 1
ATOM 762 O O . ALA A 1 104 ? 0.241 -2.017 -3.178 1.00 86.06 104 ALA A O 1
ATOM 763 N N . ILE A 1 105 ? -1.303 -0.431 -2.734 1.00 91.38 105 ILE A N 1
ATOM 764 C CA . ILE A 1 105 ? -1.126 -0.397 -1.282 1.00 91.38 105 ILE A CA 1
ATOM 765 C C . ILE A 1 105 ? -2.487 -0.665 -0.647 1.00 91.38 105 ILE A C 1
ATOM 767 O O . ILE A 1 105 ? -3.413 0.138 -0.785 1.00 91.38 105 ILE A O 1
ATOM 771 N N . THR A 1 106 ? -2.635 -1.800 0.029 1.00 91.81 106 THR A N 1
ATOM 772 C CA . THR A 1 106 ? -3.910 -2.204 0.637 1.00 91.81 106 THR A CA 1
ATOM 773 C C . THR A 1 106 ? -3.750 -2.560 2.102 1.00 91.81 106 THR A C 1
ATOM 775 O O . THR A 1 106 ? -2.703 -3.022 2.551 1.00 91.81 106 THR A O 1
ATOM 778 N N . VAL A 1 107 ? -4.809 -2.341 2.875 1.00 90.75 107 VAL A N 1
ATOM 779 C CA . VAL A 1 107 ? -4.864 -2.796 4.260 1.00 90.75 107 VAL A CA 1
ATOM 780 C C . VAL A 1 107 ? -5.090 -4.302 4.289 1.00 90.75 107 VAL A C 1
ATOM 782 O O . VAL A 1 107 ? -6.058 -4.809 3.724 1.00 90.75 107 VAL A O 1
ATOM 785 N N . VAL A 1 108 ? -4.247 -5.011 5.026 1.00 89.88 108 VAL A N 1
ATOM 786 C CA . VAL A 1 108 ? -4.431 -6.416 5.384 1.00 89.88 108 VAL A CA 1
ATOM 787 C C . VAL A 1 108 ? -4.560 -6.505 6.898 1.00 89.88 108 VAL A C 1
ATOM 789 O O . VAL A 1 108 ? -3.735 -5.957 7.626 1.00 89.88 108 VAL A O 1
ATOM 792 N N . VAL A 1 109 ? -5.585 -7.207 7.376 1.00 87.75 109 VAL A N 1
ATOM 793 C CA . VAL A 1 109 ? -5.800 -7.447 8.807 1.00 87.75 109 VAL A CA 1
ATOM 794 C C . VAL A 1 109 ? -5.435 -8.891 9.110 1.00 87.75 109 VAL A C 1
ATOM 796 O O . VAL A 1 109 ? -5.946 -9.810 8.474 1.00 87.75 109 VAL A O 1
ATOM 799 N N . ASN A 1 110 ? -4.543 -9.101 10.074 1.00 84.88 110 ASN A N 1
ATOM 800 C CA . ASN A 1 110 ? -4.158 -10.432 10.525 1.00 84.88 110 ASN A CA 1
ATOM 801 C C . ASN A 1 110 ? -4.068 -10.457 12.052 1.00 84.88 110 ASN A C 1
ATOM 803 O O . ASN A 1 110 ? -3.322 -9.673 12.631 1.00 84.88 110 ASN A O 1
ATOM 807 N N . GLN A 1 111 ? -4.828 -11.350 12.696 1.00 83.56 111 GLN A N 1
ATOM 808 C CA . GLN A 1 111 ? -4.863 -11.499 14.161 1.00 83.56 111 GLN A CA 1
ATOM 809 C C . GLN A 1 111 ? -5.115 -10.172 14.911 1.00 83.56 111 GLN A C 1
ATOM 811 O O . GLN A 1 111 ? -4.518 -9.911 15.950 1.00 83.56 111 GLN A O 1
ATOM 816 N N . GLY A 1 112 ? -5.975 -9.306 14.361 1.00 80.94 112 GLY A N 1
ATOM 817 C CA . GLY A 1 112 ? -6.282 -7.990 14.940 1.00 80.94 112 GLY A CA 1
ATOM 818 C C . GLY A 1 112 ? -5.223 -6.910 14.693 1.00 80.94 112 GLY A C 1
ATOM 819 O O . GLY A 1 112 ? -5.414 -5.777 15.110 1.00 80.94 112 GLY A O 1
ATOM 820 N N . ILE A 1 113 ? -4.130 -7.223 13.990 1.00 86.12 113 ILE A N 1
ATOM 821 C CA . ILE A 1 113 ? -3.108 -6.249 13.598 1.00 86.12 113 ILE A CA 1
ATOM 822 C C . ILE A 1 113 ? -3.328 -5.841 12.142 1.00 86.12 113 ILE A C 1
ATOM 824 O O . ILE A 1 113 ? -3.438 -6.690 11.252 1.00 86.12 113 ILE A O 1
ATOM 828 N N . CYS A 1 114 ? -3.347 -4.533 11.896 1.00 88.62 114 CYS A N 1
ATOM 829 C CA . CYS A 1 114 ? -3.439 -3.967 10.557 1.00 88.62 114 CYS A CA 1
ATOM 830 C C . CYS A 1 114 ? -2.043 -3.756 9.943 1.00 88.62 114 CYS A C 1
ATOM 832 O O . CYS A 1 114 ? -1.124 -3.245 10.588 1.00 88.62 114 CYS A O 1
ATOM 834 N N . TYR A 1 115 ? -1.897 -4.107 8.669 1.00 90.62 115 TYR A N 1
ATOM 835 C CA . TYR A 1 115 ? -0.699 -3.893 7.862 1.00 90.62 115 TYR A CA 1
ATOM 836 C C . TYR A 1 115 ? -1.061 -3.182 6.559 1.00 90.62 115 TYR A C 1
ATOM 838 O O . TYR A 1 115 ? -2.126 -3.428 6.005 1.00 90.62 115 TYR A O 1
ATOM 846 N N . ALA A 1 116 ? -0.159 -2.355 6.043 1.00 90.19 116 ALA A N 1
ATOM 847 C CA . ALA A 1 116 ? -0.159 -1.938 4.649 1.00 90.19 116 ALA A CA 1
ATOM 848 C C . ALA A 1 116 ? 0.658 -2.944 3.839 1.00 90.19 116 ALA A C 1
ATOM 850 O O . ALA A 1 116 ? 1.845 -3.136 4.111 1.00 90.19 116 ALA A O 1
ATOM 851 N N . GLU A 1 117 ? 0.020 -3.598 2.878 1.00 92.25 117 GLU A N 1
ATOM 852 C CA . GLU A 1 117 ? 0.646 -4.506 1.925 1.00 92.25 117 GLU A CA 1
ATOM 853 C C . GLU A 1 117 ? 0.916 -3.760 0.621 1.00 92.25 117 GLU A C 1
ATOM 855 O O . GLU A 1 117 ? -0.008 -3.261 -0.017 1.00 92.25 117 GLU A O 1
ATOM 860 N N . PHE A 1 118 ? 2.190 -3.689 0.247 1.00 89.75 118 PHE A N 1
ATOM 861 C CA . PHE A 1 118 ? 2.653 -3.143 -1.023 1.00 89.75 118 PHE A CA 1
ATOM 862 C C . PHE A 1 118 ? 2.767 -4.295 -2.013 1.00 89.75 118 PHE A C 1
ATOM 864 O O . PHE A 1 118 ? 3.404 -5.298 -1.693 1.00 89.75 118 PHE A O 1
ATOM 871 N N . SER A 1 119 ? 2.153 -4.164 -3.185 1.00 87.50 119 SER A N 1
ATOM 872 C CA . SER A 1 119 ? 2.211 -5.155 -4.265 1.00 87.50 119 SER A CA 1
ATOM 873 C C . SER A 1 119 ? 2.569 -4.486 -5.592 1.00 87.50 119 SER A C 1
ATOM 875 O O . SER A 1 119 ? 2.093 -3.376 -5.854 1.00 87.50 119 SER A O 1
ATOM 877 N N . GLN A 1 120 ? 3.418 -5.162 -6.377 1.00 82.56 120 GLN A N 1
ATOM 878 C CA . GLN A 1 120 ? 3.787 -4.788 -7.750 1.00 82.56 120 GLN A CA 1
ATOM 879 C C . GLN A 1 120 ? 2.608 -4.917 -8.723 1.00 82.56 120 GLN A C 1
ATOM 881 O O . GLN A 1 120 ? 1.768 -5.822 -8.509 1.00 82.56 120 GLN A O 1
#

Secondary structure (DSSP, 8-state):
-----PPPTT------------------------TTSPP-HHHHS-SEEEEE-S-TTPPTT-B-EEETTTTEEE-TT--EEEE--HHHHHHHHHHHHTT----EEEEEEETTEEEEEEE-

Foldseek 3Di:
DDDDDDDDPPPPPPPPDPDDDDDDDDDDDDPPDDPDDDPPCCVLPPQKDKDWWPDLDDDWFQWWDQDLVQQFIAGPVGHTTHHDDPSVSVSQVVCVVVVHHFPTWTWDADPSTIITMTGD

Radius of gyration: 25.8 Å; chains: 1; bounding box: 52×89×30 Å